Protein AF-A0A932HFW5-F1 (afdb_monomer_lite)

Foldseek 3Di:
DVQDDDPDQQQEAEEAAPCVPPDPVVLVVVLVVVVVCVVRHNYYYYHHPDPVSVLSDQKDWDWDADPVVRDIDIDIDGPDNPDDDPPDDDD

Sequence (91 aa):
MIAERAGQALNLLVFDEIFGSLDEARRENVVRLLQRLQARFEQVILITHIESIREGLDQVIRVRFDEGSGTSSVTEERPERPAEEFEPAVV

Secondary structure (DSSP, 8-state):
-----TT----EEEEESTTTT--HHHHHHHHHHHHHHHTT-SEEEEE-S-SGGGGG-S-EEEEEEETTTTEEEEEEE-----S--------

Radius of gyration: 16.06 Å; chains: 1; bounding box: 34×34×46 Å

pLDDT: mean 78.68, std 16.59, range [39.38, 97.62]

Structure (mmCIF, N/CA/C/O backbone):
data_AF-A0A932HFW5-F1
#
_entry.id   AF-A0A932HFW5-F1
#
loop_
_atom_site.group_PDB
_atom_site.id
_atom_site.type_symbol
_atom_site.label_atom_id
_atom_site.label_alt_id
_atom_site.label_comp_id
_atom_site.label_asym_id
_atom_site.label_entity_id
_atom_site.label_seq_id
_atom_site.pdbx_PDB_ins_code
_atom_site.Cartn_x
_atom_site.Cartn_y
_atom_site.Cartn_z
_atom_site.occupancy
_atom_site.B_iso_or_equiv
_atom_site.auth_seq_id
_atom_site.auth_comp_id
_atom_site.auth_asym_id
_atom_site.auth_atom_id
_atom_site.pdbx_PDB_model_num
ATOM 1 N N . MET A 1 1 ? 4.658 8.258 21.025 1.00 43.31 1 MET A N 1
ATOM 2 C CA . MET A 1 1 ? 3.916 7.806 19.829 1.00 43.31 1 MET A CA 1
ATOM 3 C C . MET A 1 1 ? 3.881 8.948 18.830 1.00 43.31 1 MET A C 1
ATOM 5 O O . MET A 1 1 ? 3.564 10.053 19.231 1.00 43.31 1 MET A O 1
ATOM 9 N N . ILE A 1 2 ? 4.224 8.701 17.564 1.00 51.25 2 ILE A N 1
ATOM 10 C CA . ILE A 1 2 ? 4.317 9.723 16.495 1.00 51.25 2 ILE A CA 1
ATOM 11 C C . ILE A 1 2 ? 2.937 10.293 16.079 1.00 51.25 2 ILE A C 1
ATOM 13 O O . ILE A 1 2 ? 2.855 11.220 15.285 1.00 51.25 2 ILE A O 1
ATOM 17 N N . ALA A 1 3 ? 1.844 9.800 16.664 1.00 50.06 3 ALA A N 1
ATOM 18 C CA . ALA A 1 3 ? 0.482 10.022 16.189 1.00 50.06 3 ALA A CA 1
ATOM 19 C C . ALA A 1 3 ? -0.400 10.882 17.115 1.00 50.06 3 ALA A C 1
ATOM 21 O O . ALA A 1 3 ? -1.586 10.604 17.246 1.00 50.06 3 ALA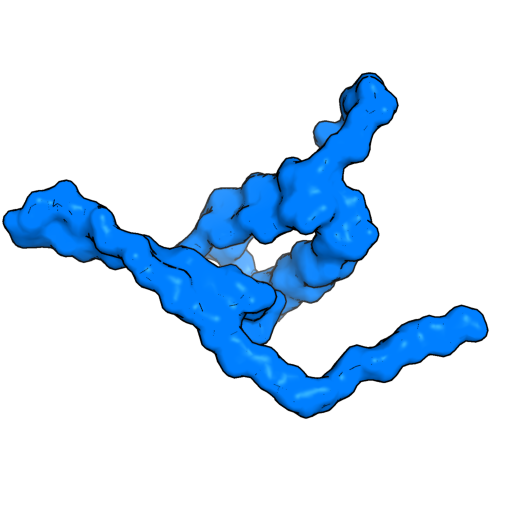 A O 1
ATOM 22 N N . GLU A 1 4 ? 0.143 11.919 17.754 1.00 51.12 4 GLU A N 1
ATOM 23 C CA . GLU A 1 4 ? -0.693 12.955 18.378 1.00 51.12 4 GLU A CA 1
ATOM 24 C C . GLU A 1 4 ? -0.124 14.347 18.102 1.00 51.12 4 GLU A C 1
ATOM 26 O O . GLU A 1 4 ? 0.873 14.772 18.687 1.00 51.12 4 GLU A O 1
ATOM 31 N N . ARG A 1 5 ? -0.789 15.086 17.209 1.00 53.69 5 ARG A N 1
ATOM 32 C CA . ARG A 1 5 ? -0.714 16.546 17.180 1.00 53.69 5 ARG A CA 1
ATOM 33 C C . ARG A 1 5 ? -2.118 17.140 17.067 1.00 53.69 5 ARG A C 1
ATOM 35 O O . ARG A 1 5 ? -2.854 16.849 16.136 1.00 53.69 5 ARG A O 1
ATOM 42 N N . ALA A 1 6 ? -2.423 18.023 18.017 1.00 53.47 6 ALA A N 1
ATOM 43 C CA . ALA A 1 6 ? -3.324 19.169 17.878 1.00 53.47 6 ALA A CA 1
ATOM 44 C C . ALA A 1 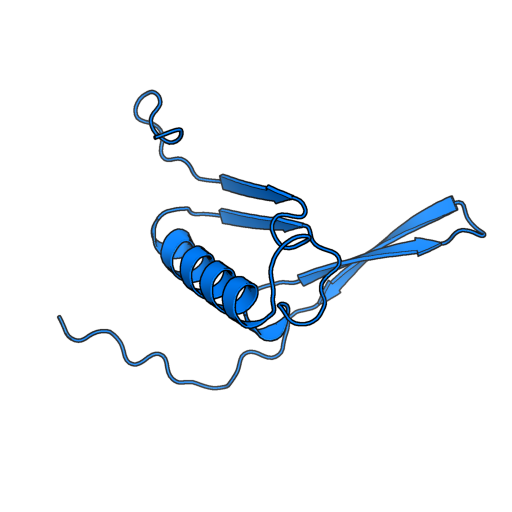6 ? -4.772 18.909 17.405 1.00 53.47 6 ALA A C 1
ATOM 46 O O . ALA A 1 6 ? -5.290 19.663 16.588 1.00 53.47 6 ALA A O 1
ATOM 47 N N . GLY A 1 7 ? -5.453 17.893 17.947 1.00 54.50 7 GLY A N 1
ATOM 48 C CA . GLY A 1 7 ? -6.921 17.798 17.861 1.00 54.50 7 GLY A CA 1
ATOM 49 C C . GLY A 1 7 ? -7.499 17.544 16.464 1.00 54.50 7 GLY A C 1
ATOM 50 O O . GLY A 1 7 ? -8.705 17.679 16.281 1.00 54.50 7 GLY A O 1
ATOM 51 N N . GLN A 1 8 ? -6.665 17.172 15.492 1.00 57.53 8 GLN A N 1
ATOM 52 C CA . GLN A 1 8 ? -7.101 16.712 14.177 1.00 57.53 8 GLN A CA 1
ATOM 53 C C . GLN A 1 8 ? -6.860 15.208 14.085 1.00 57.53 8 GLN A C 1
ATOM 55 O O . GLN A 1 8 ? -5.790 14.725 14.461 1.00 57.53 8 GLN A O 1
ATOM 60 N N . ALA A 1 9 ? -7.868 14.466 13.629 1.00 60.53 9 ALA A N 1
ATOM 61 C CA . ALA A 1 9 ? -7.713 13.044 13.374 1.00 60.53 9 ALA A CA 1
ATOM 62 C C . ALA A 1 9 ? -6.621 12.845 12.309 1.00 60.53 9 ALA A C 1
ATOM 64 O O . ALA A 1 9 ? -6.557 13.562 11.309 1.00 60.53 9 ALA A O 1
ATOM 65 N N . LEU A 1 10 ? -5.702 11.912 12.558 1.00 62.09 10 LEU A N 1
ATOM 66 C CA . LEU A 1 10 ? -4.781 11.458 11.525 1.00 62.09 10 LEU A CA 1
ATOM 67 C C . LEU A 1 10 ? -5.595 10.626 10.535 1.00 62.09 10 LEU A C 1
ATOM 69 O O . LEU A 1 10 ? -5.977 9.501 10.841 1.00 62.09 10 LEU A O 1
ATOM 73 N N . ASN A 1 11 ? -5.861 11.195 9.365 1.00 79.00 11 ASN A N 1
ATOM 74 C CA . ASN A 1 11 ? -6.727 10.569 8.365 1.00 79.00 11 ASN A CA 1
ATOM 75 C C . ASN A 1 11 ? -5.947 9.725 7.349 1.00 79.00 11 ASN A C 1
ATOM 77 O O . ASN A 1 11 ? -6.545 8.931 6.637 1.00 79.00 11 ASN A O 1
ATOM 81 N N . LEU A 1 12 ? -4.618 9.869 7.287 1.00 84.75 12 LEU A N 1
ATOM 82 C CA . LEU A 1 12 ? -3.768 9.191 6.310 1.00 84.75 12 LEU A CA 1
ATOM 83 C C . LEU A 1 12 ? -2.490 8.651 6.954 1.00 84.75 12 LEU A C 1
ATOM 85 O O . LEU A 1 12 ? -1.782 9.371 7.662 1.00 84.75 12 LEU A O 1
ATOM 89 N N . LEU A 1 13 ? -2.167 7.402 6.637 1.00 87.25 13 LEU A N 1
ATOM 90 C CA . LEU A 1 13 ? -0.921 6.739 6.996 1.00 87.25 13 LEU A CA 1
ATOM 91 C C . LEU A 1 13 ? -0.279 6.136 5.743 1.00 87.25 13 LEU A C 1
ATOM 93 O O . LEU A 1 13 ? -0.952 5.449 4.982 1.00 87.25 13 LEU A O 1
ATOM 97 N N . VAL A 1 14 ? 1.012 6.390 5.525 1.00 89.12 14 VAL A N 1
ATOM 98 C CA . VAL A 1 14 ? 1.754 5.900 4.352 1.00 89.12 14 VAL A CA 1
ATOM 99 C C . VAL A 1 14 ? 2.960 5.092 4.816 1.00 89.12 14 VAL A C 1
ATOM 101 O O . VAL A 1 14 ? 3.733 5.560 5.652 1.00 89.12 14 VAL A O 1
ATOM 104 N N . PHE A 1 15 ? 3.122 3.894 4.261 1.00 90.88 15 PHE A N 1
ATOM 105 C CA . PHE A 1 15 ? 4.247 3.002 4.517 1.00 90.88 15 PHE A CA 1
ATOM 106 C C . PHE A 1 15 ? 4.972 2.682 3.216 1.00 90.88 15 PHE A C 1
ATOM 108 O O . PHE A 1 15 ? 4.338 2.243 2.260 1.00 90.88 15 PHE A O 1
ATOM 115 N N . ASP A 1 16 ? 6.291 2.863 3.205 1.00 91.56 16 ASP A N 1
ATOM 116 C CA . ASP A 1 16 ? 7.133 2.615 2.036 1.00 91.56 16 ASP A CA 1
ATOM 117 C C . ASP A 1 16 ? 8.150 1.506 2.326 1.00 91.56 16 ASP A C 1
ATOM 119 O O . ASP A 1 16 ? 8.914 1.596 3.288 1.00 91.56 16 ASP A O 1
ATOM 123 N N . GLU A 1 17 ? 8.084 0.427 1.546 1.00 91.44 17 GLU A N 1
ATOM 124 C CA . GLU A 1 17 ? 8.985 -0.735 1.559 1.00 91.44 17 GLU A CA 1
ATOM 125 C C . GLU A 1 17 ? 9.281 -1.337 2.947 1.00 91.44 17 GLU A C 1
ATOM 127 O O . GLU A 1 17 ? 10.349 -1.892 3.220 1.00 91.44 17 GLU A O 1
ATOM 132 N N . ILE A 1 18 ? 8.291 -1.300 3.842 1.00 89.88 18 ILE A N 1
ATOM 133 C CA . ILE A 1 18 ? 8.440 -1.726 5.244 1.00 89.88 18 ILE A CA 1
ATOM 134 C C . ILE A 1 18 ? 8.641 -3.238 5.433 1.00 89.88 18 ILE A C 1
ATOM 136 O O . ILE A 1 18 ? 8.961 -3.687 6.533 1.00 89.88 18 ILE A O 1
ATOM 140 N N . PHE A 1 19 ? 8.450 -4.034 4.379 1.00 89.38 19 PHE A N 1
ATOM 141 C CA . PHE A 1 19 ? 8.537 -5.495 4.430 1.00 89.38 19 PHE A CA 1
ATOM 142 C C . PHE A 1 19 ? 9.878 -6.062 3.962 1.00 89.38 19 PHE A C 1
ATOM 144 O O . PHE A 1 19 ? 10.093 -7.268 4.098 1.00 89.38 19 PHE A O 1
ATOM 151 N N . GLY A 1 20 ? 10.777 -5.237 3.410 1.00 84.75 20 GLY A N 1
ATOM 152 C CA . GLY A 1 20 ? 11.988 -5.715 2.728 1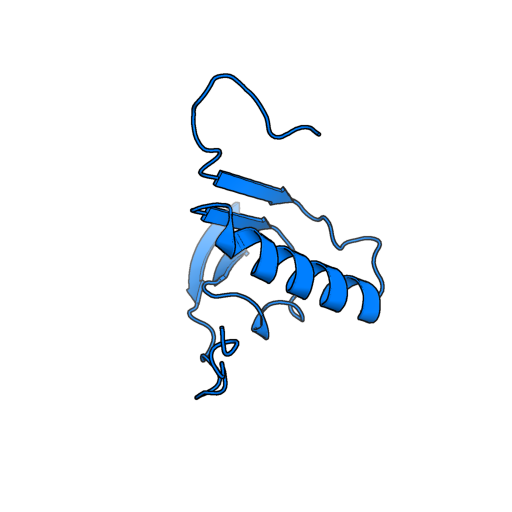.00 84.75 20 GLY A CA 1
ATOM 153 C C . GLY A 1 20 ? 12.914 -6.586 3.591 1.00 84.75 20 GLY A C 1
ATOM 154 O O . GLY A 1 20 ? 13.635 -7.428 3.064 1.00 84.75 20 GLY A O 1
ATOM 155 N N . SER A 1 21 ? 12.867 -6.436 4.918 1.00 88.12 21 SER A N 1
ATOM 156 C CA . SER A 1 21 ? 13.677 -7.197 5.884 1.00 88.12 21 SER A CA 1
ATOM 157 C C . SER A 1 21 ? 12.913 -8.303 6.627 1.00 88.12 21 SER A C 1
ATOM 159 O O . SER A 1 21 ? 13.468 -8.938 7.528 1.00 88.12 21 SER A O 1
ATOM 161 N N . LEU A 1 22 ? 11.640 -8.526 6.291 1.00 89.62 22 LEU A N 1
ATOM 162 C CA . LEU A 1 22 ? 10.765 -9.460 6.995 1.00 89.62 22 LEU A CA 1
ATOM 163 C C . LEU A 1 22 ? 10.674 -10.802 6.266 1.00 89.62 22 LEU A C 1
ATOM 165 O O . LEU A 1 22 ? 10.584 -10.850 5.037 1.00 89.62 22 LEU A O 1
ATOM 169 N N . ASP A 1 23 ? 10.656 -11.881 7.049 1.00 90.19 23 ASP A N 1
ATOM 170 C CA . ASP A 1 23 ? 10.236 -13.206 6.590 1.00 90.19 23 ASP A CA 1
ATOM 171 C C . ASP A 1 23 ? 8.713 -13.262 6.366 1.00 90.19 23 ASP A C 1
ATOM 173 O O . ASP A 1 23 ? 7.982 -12.350 6.756 1.00 90.19 23 ASP A O 1
ATOM 177 N N . GLU A 1 24 ? 8.231 -14.332 5.732 1.00 87.62 24 GLU A N 1
ATOM 178 C CA . GLU A 1 24 ? 6.822 -14.450 5.338 1.00 87.62 24 GLU A CA 1
ATOM 179 C C . GLU A 1 24 ? 5.859 -14.364 6.531 1.00 87.62 24 GLU A C 1
ATOM 181 O O . GLU A 1 24 ? 4.917 -13.574 6.514 1.00 87.62 24 GLU A O 1
ATOM 186 N N . ALA A 1 25 ? 6.156 -15.069 7.626 1.00 90.00 25 ALA A N 1
ATOM 187 C CA . ALA A 1 25 ? 5.327 -15.038 8.830 1.00 90.00 25 ALA A CA 1
ATOM 188 C C . ALA A 1 25 ? 5.252 -13.625 9.435 1.00 90.00 25 ALA A C 1
ATOM 190 O O . ALA A 1 25 ? 4.209 -13.183 9.923 1.00 90.00 25 ALA A O 1
ATOM 191 N N . ARG A 1 26 ? 6.356 -12.873 9.411 1.00 89.88 26 ARG A N 1
ATOM 192 C CA . ARG A 1 26 ? 6.378 -11.477 9.861 1.00 89.88 26 ARG A CA 1
ATOM 193 C C . ARG A 1 26 ? 5.613 -10.554 8.918 1.00 89.88 26 ARG A C 1
ATOM 195 O O . ARG A 1 26 ? 4.954 -9.642 9.416 1.00 89.88 26 ARG A O 1
ATOM 202 N N . ARG A 1 27 ? 5.652 -10.780 7.602 1.00 89.31 27 ARG A N 1
ATOM 203 C CA . ARG A 1 27 ? 4.856 -10.011 6.627 1.00 89.31 27 ARG A CA 1
ATOM 204 C C . ARG A 1 27 ? 3.366 -10.181 6.882 1.00 89.31 27 ARG A C 1
ATOM 206 O O . ARG A 1 27 ? 2.672 -9.179 7.028 1.00 89.31 27 ARG A O 1
ATOM 213 N N . GLU A 1 28 ? 2.900 -11.418 7.048 1.00 86.25 28 GLU A N 1
ATOM 214 C CA . GLU A 1 28 ? 1.503 -11.714 7.390 1.00 86.25 28 GLU A CA 1
ATOM 215 C C . GLU A 1 28 ? 1.068 -11.011 8.684 1.00 86.25 28 GLU A C 1
ATOM 217 O O . GLU A 1 28 ? -0.001 -10.399 8.747 1.00 86.25 28 GLU A O 1
ATOM 222 N N . ASN A 1 29 ? 1.918 -11.036 9.716 1.00 88.56 29 ASN A N 1
ATOM 223 C CA . ASN A 1 29 ? 1.645 -10.349 10.979 1.00 88.56 29 ASN A CA 1
ATOM 224 C C . ASN A 1 29 ? 1.516 -8.828 10.805 1.00 88.56 29 ASN A C 1
ATOM 226 O O . ASN A 1 29 ? 0.638 -8.213 11.413 1.00 88.56 29 ASN A O 1
ATOM 230 N N . VAL A 1 30 ? 2.365 -8.218 9.973 1.00 87.81 30 VAL A N 1
ATOM 231 C CA . VAL A 1 30 ? 2.281 -6.785 9.664 1.00 87.81 30 VAL A CA 1
ATOM 232 C C . VAL A 1 30 ? 1.017 -6.475 8.866 1.00 87.81 30 VAL A C 1
ATOM 234 O O . VAL A 1 30 ? 0.322 -5.530 9.221 1.00 87.81 30 VAL A O 1
ATOM 237 N N . VAL A 1 31 ? 0.651 -7.281 7.866 1.00 85.56 31 VAL A N 1
ATOM 238 C CA . VAL A 1 31 ? -0.607 -7.103 7.115 1.00 85.56 31 VAL A CA 1
ATOM 239 C C . VAL A 1 31 ? -1.814 -7.145 8.058 1.00 85.56 31 VAL A C 1
ATOM 241 O O . VAL A 1 31 ? -2.631 -6.225 8.049 1.00 85.56 31 VAL A O 1
ATOM 244 N N . ARG A 1 32 ? -1.881 -8.131 8.963 1.00 85.81 32 ARG A N 1
ATOM 245 C CA . ARG A 1 32 ? -2.946 -8.215 9.982 1.00 85.81 32 ARG A CA 1
ATOM 246 C C . ARG A 1 32 ? -2.965 -7.008 10.921 1.00 85.81 32 ARG A C 1
ATOM 248 O O . ARG A 1 32 ? -4.034 -6.562 11.337 1.00 85.81 32 ARG A O 1
ATOM 255 N N . LEU A 1 33 ? -1.798 -6.473 11.285 1.00 85.38 33 LEU A N 1
ATOM 256 C CA . LEU A 1 33 ? -1.704 -5.252 12.086 1.00 85.38 33 LEU A CA 1
ATOM 257 C C . LEU A 1 33 ? -2.232 -4.038 11.311 1.00 85.38 33 LEU A C 1
ATOM 259 O O . LEU A 1 33 ? -3.002 -3.263 11.871 1.00 85.38 33 LEU A O 1
ATOM 263 N N . LEU A 1 34 ? -1.858 -3.887 10.038 1.00 83.50 34 LEU A N 1
ATOM 264 C CA . LEU A 1 34 ? -2.312 -2.793 9.176 1.00 83.50 34 LEU A CA 1
ATOM 265 C C . LEU A 1 34 ? -3.833 -2.819 8.982 1.00 83.50 34 LEU A C 1
ATOM 267 O O . LEU A 1 34 ? -4.469 -1.781 9.139 1.00 83.50 34 LEU A O 1
ATOM 271 N N . GLN A 1 35 ? -4.423 -3.996 8.764 1.00 81.56 35 GLN A N 1
ATOM 272 C CA . GLN A 1 35 ? -5.880 -4.179 8.695 1.00 81.56 35 GLN A CA 1
ATOM 273 C C . GLN A 1 35 ? -6.583 -3.730 9.987 1.00 81.56 35 GLN A C 1
ATOM 275 O O . GLN A 1 35 ? -7.618 -3.073 9.951 1.00 81.56 35 GLN A O 1
ATOM 280 N N . ARG A 1 36 ? -5.998 -4.000 11.162 1.00 81.94 36 ARG A N 1
ATOM 281 C CA . ARG A 1 36 ? -6.533 -3.492 12.441 1.00 81.94 36 ARG A CA 1
ATOM 282 C C . ARG A 1 36 ? -6.372 -1.979 12.588 1.00 81.94 36 ARG A C 1
ATOM 284 O O . ARG A 1 36 ? -7.208 -1.340 13.222 1.00 81.94 36 ARG A O 1
ATOM 291 N N . LEU A 1 37 ? -5.307 -1.401 12.030 1.00 78.31 37 LEU A N 1
ATOM 292 C CA . LEU A 1 37 ? -5.087 0.046 12.040 1.00 78.31 37 LEU A CA 1
ATOM 293 C C . LEU A 1 37 ? -6.053 0.788 11.109 1.00 78.31 37 LEU A C 1
ATOM 295 O O . LEU A 1 37 ? -6.418 1.911 11.440 1.00 78.31 37 LEU A O 1
ATOM 299 N N . GLN A 1 38 ? -6.531 0.175 10.021 1.00 73.50 38 GLN A N 1
ATOM 300 C CA . GLN A 1 38 ? -7.572 0.766 9.163 1.00 73.50 38 GLN A CA 1
ATOM 301 C C . GLN A 1 38 ? -8.851 1.125 9.943 1.00 73.50 38 GLN A C 1
ATOM 303 O O . GLN A 1 38 ? -9.525 2.086 9.600 1.00 73.50 38 GLN A O 1
ATOM 308 N N . ALA A 1 39 ? -9.163 0.441 11.051 1.00 71.75 39 ALA A N 1
ATOM 309 C CA . ALA A 1 39 ? -10.289 0.827 11.912 1.00 71.75 39 ALA A CA 1
ATOM 310 C C . ALA A 1 39 ? -10.080 2.173 12.643 1.00 71.75 39 ALA A C 1
ATOM 312 O O . ALA A 1 39 ? -11.028 2.739 13.185 1.00 71.75 39 ALA A O 1
ATOM 313 N N . ARG A 1 40 ? -8.839 2.675 12.703 1.00 72.50 40 ARG A N 1
ATOM 314 C CA . ARG A 1 40 ? -8.446 3.903 13.414 1.00 72.50 40 ARG A CA 1
ATOM 315 C C . ARG A 1 40 ? -8.015 5.042 12.483 1.00 72.50 40 ARG A C 1
ATOM 317 O O . ARG A 1 40 ? -8.023 6.188 12.924 1.00 72.50 40 ARG A O 1
ATOM 324 N N . PHE A 1 41 ? -7.633 4.742 11.243 1.00 75.19 41 PHE A N 1
ATOM 325 C CA . PHE A 1 41 ? -7.215 5.720 10.234 1.00 75.19 41 PHE A CA 1
ATOM 326 C C . PHE A 1 41 ? -8.134 5.617 9.015 1.00 75.19 41 PHE A C 1
ATOM 328 O O . PHE A 1 41 ? -8.339 4.521 8.508 1.00 75.19 41 PHE A O 1
ATOM 335 N N . GLU A 1 42 ? -8.639 6.746 8.512 1.00 81.69 42 GLU A N 1
ATOM 336 C CA . GLU A 1 42 ? -9.530 6.769 7.338 1.00 81.69 42 GLU A CA 1
ATOM 337 C C . GLU A 1 42 ? -8.857 6.214 6.070 1.00 81.69 42 GLU A C 1
ATOM 339 O O . GLU A 1 42 ? -9.529 5.660 5.200 1.00 81.69 42 GLU A O 1
ATOM 344 N N . GLN A 1 43 ? -7.530 6.338 5.964 1.00 84.62 43 GLN A N 1
ATOM 345 C CA . GLN A 1 43 ? -6.765 5.885 4.810 1.00 84.62 43 GLN A CA 1
ATOM 346 C C . GLN A 1 43 ? -5.383 5.342 5.203 1.00 84.62 43 GLN A C 1
ATOM 348 O O . GLN A 1 43 ? -4.608 5.989 5.910 1.00 84.62 43 GLN A O 1
ATOM 353 N N . VAL A 1 44 ? -5.042 4.162 4.680 1.00 87.25 44 VAL A N 1
ATOM 354 C CA . VAL A 1 44 ? -3.710 3.551 4.796 1.00 87.25 44 VAL A CA 1
ATOM 355 C C . VAL A 1 44 ? -3.200 3.224 3.392 1.00 87.25 44 VAL A C 1
ATOM 357 O O . VAL A 1 44 ? -3.875 2.526 2.641 1.00 87.25 44 VAL A O 1
ATOM 360 N N . ILE A 1 45 ? -2.020 3.732 3.034 1.00 89.69 45 ILE A N 1
ATOM 361 C CA . ILE A 1 45 ? -1.343 3.487 1.755 1.00 89.69 45 ILE A CA 1
ATOM 362 C C . ILE A 1 45 ? -0.072 2.685 2.014 1.00 89.69 45 ILE A C 1
ATOM 364 O O . ILE A 1 45 ? 0.717 3.011 2.903 1.00 89.69 45 ILE A O 1
ATOM 368 N N . LEU A 1 46 ? 0.132 1.652 1.205 1.00 90.56 46 LEU A N 1
ATOM 369 C CA . LEU A 1 46 ? 1.265 0.745 1.289 1.00 90.56 46 LEU A CA 1
ATOM 370 C C . LEU A 1 46 ? 1.986 0.706 -0.056 1.00 90.56 46 LEU A C 1
ATOM 372 O O . LEU A 1 46 ? 1.362 0.426 -1.077 1.00 90.56 46 LEU A O 1
ATOM 376 N N . ILE A 1 47 ? 3.285 0.983 -0.049 1.00 92.94 47 ILE A N 1
ATOM 377 C CA . ILE A 1 47 ? 4.156 0.908 -1.222 1.00 92.94 47 ILE A CA 1
ATOM 378 C C . ILE A 1 47 ? 5.094 -0.273 -1.016 1.00 92.94 47 ILE A C 1
ATOM 380 O O . ILE A 1 47 ? 5.773 -0.378 0.007 1.00 92.94 47 ILE A O 1
ATOM 384 N N . THR A 1 48 ? 5.075 -1.204 -1.963 1.00 90.75 48 THR A N 1
ATOM 385 C CA . THR A 1 48 ? 5.890 -2.413 -1.904 1.00 90.75 48 THR A CA 1
ATOM 386 C C . THR A 1 48 ? 6.011 -3.072 -3.273 1.00 90.75 48 THR A C 1
ATOM 388 O O . THR A 1 48 ? 5.103 -2.986 -4.100 1.00 90.75 48 THR A O 1
ATOM 391 N N . HIS A 1 49 ? 7.111 -3.787 -3.482 1.00 91.25 49 HIS A N 1
ATOM 392 C CA . HIS A 1 49 ? 7.302 -4.702 -4.607 1.00 91.25 49 HIS A CA 1
ATOM 393 C C . HIS A 1 49 ? 6.973 -6.172 -4.269 1.00 91.25 49 HIS A C 1
ATOM 395 O O . HIS A 1 49 ? 7.237 -7.064 -5.076 1.00 91.25 49 HIS A O 1
ATOM 401 N N . ILE A 1 50 ? 6.434 -6.460 -3.078 1.00 87.75 50 ILE A N 1
ATOM 402 C CA . ILE A 1 50 ? 6.094 -7.825 -2.655 1.00 87.75 50 ILE A CA 1
ATOM 403 C C . ILE A 1 50 ? 4.690 -8.188 -3.148 1.00 87.75 50 ILE A C 1
ATOM 405 O O . ILE A 1 50 ? 3.704 -7.599 -2.721 1.00 87.75 50 ILE A O 1
ATOM 409 N N . GLU A 1 51 ? 4.577 -9.202 -4.007 1.00 83.56 51 GLU A N 1
ATOM 410 C CA . GLU A 1 51 ? 3.275 -9.624 -4.553 1.00 83.56 51 GLU A CA 1
ATOM 411 C C . GLU A 1 51 ? 2.428 -10.438 -3.558 1.00 83.56 51 GLU A C 1
ATOM 413 O O . GLU A 1 51 ? 1.202 -10.382 -3.626 1.00 83.56 51 GLU A O 1
ATOM 418 N N . SER A 1 52 ? 3.040 -11.172 -2.615 1.00 81.19 52 SER A N 1
ATOM 419 C CA . SER A 1 52 ? 2.304 -12.078 -1.708 1.00 81.19 52 SER A CA 1
ATOM 420 C C . SER A 1 52 ? 1.328 -11.361 -0.774 1.00 81.19 52 SER A C 1
ATOM 422 O O . SER A 1 52 ? 0.350 -11.952 -0.329 1.00 81.19 52 SER A O 1
ATOM 424 N N . ILE A 1 53 ? 1.529 -10.068 -0.516 1.00 80.06 53 ILE A N 1
ATOM 425 C CA . ILE A 1 53 ? 0.655 -9.300 0.377 1.00 80.06 53 ILE A CA 1
ATOM 426 C C . ILE A 1 53 ? -0.631 -8.803 -0.298 1.00 80.06 53 ILE A C 1
ATOM 428 O O . ILE A 1 53 ? -1.504 -8.259 0.376 1.00 80.06 53 ILE A O 1
ATOM 432 N N . ARG A 1 54 ? -0.765 -8.985 -1.617 1.00 80.62 54 ARG A N 1
ATOM 433 C CA . ARG A 1 54 ? -1.879 -8.476 -2.428 1.00 80.62 54 ARG A CA 1
ATOM 434 C C . ARG A 1 54 ? -3.248 -8.964 -1.955 1.00 80.62 54 ARG A C 1
ATOM 436 O O . ARG A 1 54 ? -4.206 -8.198 -1.984 1.00 80.62 54 ARG A O 1
ATOM 443 N N . GLU A 1 55 ? -3.338 -10.224 -1.538 1.00 76.25 55 GLU A N 1
ATOM 444 C CA . GLU A 1 55 ? -4.598 -10.864 -1.130 1.00 76.25 55 GLU A CA 1
ATOM 445 C C . GLU A 1 55 ? -5.214 -10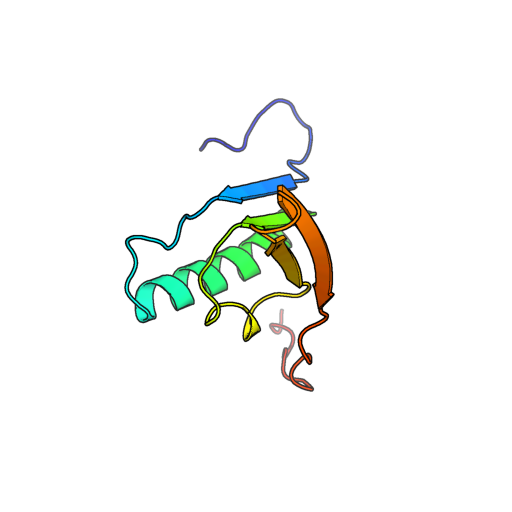.217 0.120 1.00 76.25 55 GLU A C 1
ATOM 447 O O . GLU A 1 55 ? -6.420 -10.301 0.333 1.00 76.25 55 GLU A O 1
ATOM 452 N N . GLY A 1 56 ? -4.402 -9.536 0.935 1.00 75.00 56 GLY A N 1
ATOM 453 C CA . GLY A 1 56 ? -4.844 -8.876 2.162 1.00 75.00 56 GLY A CA 1
ATOM 454 C C . GLY A 1 56 ? -5.234 -7.404 2.010 1.00 75.00 56 GLY A C 1
ATOM 455 O O . GLY A 1 56 ? -5.511 -6.769 3.029 1.00 75.00 56 GLY A O 1
ATOM 456 N N . LEU A 1 57 ? -5.209 -6.845 0.794 1.00 81.25 57 LEU A N 1
ATOM 457 C CA . LEU A 1 57 ? -5.424 -5.417 0.533 1.00 81.25 57 LEU A CA 1
ATOM 458 C C . LEU A 1 57 ? -6.763 -5.155 -0.165 1.00 81.25 57 LEU A C 1
ATOM 460 O O . LEU A 1 57 ? -7.200 -5.932 -1.007 1.00 81.25 57 LEU A O 1
ATOM 464 N N . ASP A 1 58 ? -7.382 -4.011 0.132 1.00 83.88 58 ASP A N 1
ATOM 465 C CA . ASP A 1 58 ? -8.687 -3.638 -0.434 1.00 83.88 58 ASP A CA 1
ATOM 466 C C . ASP A 1 58 ? -8.606 -3.211 -1.906 1.00 83.88 58 ASP A C 1
ATOM 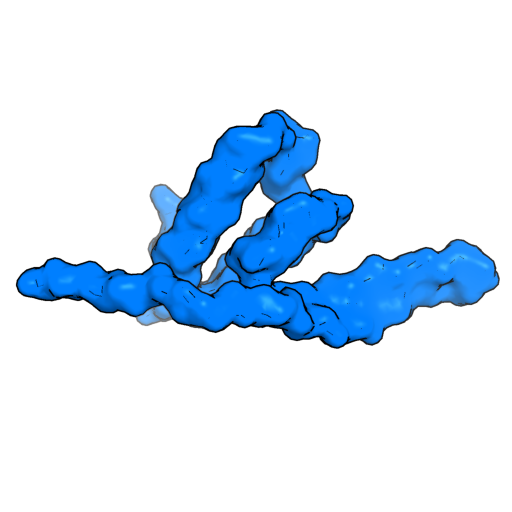468 O O . ASP A 1 58 ? -9.502 -3.486 -2.708 1.00 83.88 58 ASP A O 1
ATOM 472 N N . GLN A 1 59 ? -7.537 -2.493 -2.256 1.00 87.81 59 GLN A N 1
ATOM 473 C CA . GLN A 1 59 ? -7.277 -1.964 -3.591 1.00 87.81 59 GLN A CA 1
ATOM 474 C C . GLN A 1 59 ? -5.784 -2.007 -3.892 1.00 87.81 59 GLN A C 1
ATOM 476 O O . GLN A 1 59 ? -4.955 -1.793 -3.008 1.00 87.81 59 GLN A O 1
ATOM 481 N N . VAL A 1 60 ? -5.448 -2.258 -5.156 1.00 91.00 60 VAL A N 1
ATOM 482 C CA . VAL A 1 60 ? -4.066 -2.375 -5.616 1.00 91.00 60 VAL A CA 1
ATOM 483 C C . VAL A 1 60 ? -3.863 -1.424 -6.783 1.00 91.00 60 VAL A C 1
ATOM 485 O O . VAL A 1 60 ? -4.516 -1.532 -7.818 1.00 91.00 60 VAL A O 1
ATOM 488 N N . ILE A 1 61 ? -2.931 -0.490 -6.626 1.00 93.69 61 ILE A N 1
ATOM 489 C CA . ILE A 1 61 ? -2.461 0.356 -7.721 1.00 93.69 61 ILE A CA 1
ATOM 490 C C . ILE A 1 61 ? -1.159 -0.254 -8.214 1.00 93.69 61 ILE A C 1
ATOM 492 O O . ILE A 1 61 ? -0.146 -0.223 -7.517 1.00 93.69 61 ILE A O 1
ATOM 496 N N . ARG A 1 62 ? -1.178 -0.823 -9.416 1.00 93.69 62 ARG A N 1
ATOM 497 C CA . ARG A 1 62 ? 0.016 -1.398 -10.022 1.00 93.69 62 ARG A CA 1
ATOM 498 C C . ARG A 1 62 ? 0.732 -0.352 -10.854 1.00 93.69 62 ARG A C 1
ATOM 500 O O . ARG A 1 62 ? 0.156 0.219 -11.777 1.00 93.69 62 ARG A O 1
ATOM 507 N N . VAL A 1 63 ? 2.009 -0.162 -10.556 1.00 95.19 63 VAL A N 1
ATOM 508 C CA . VAL A 1 63 ? 2.909 0.702 -11.317 1.00 95.19 63 VAL A CA 1
ATOM 509 C C . VAL A 1 63 ? 3.867 -0.183 -12.110 1.00 95.19 63 VAL A C 1
ATOM 511 O O . VAL A 1 63 ? 4.489 -1.081 -11.547 1.00 95.19 63 VAL A O 1
ATOM 514 N N . ARG A 1 64 ? 3.973 0.041 -13.423 1.00 95.56 64 ARG A N 1
ATOM 515 C CA . ARG A 1 64 ? 4.942 -0.637 -14.300 1.00 95.56 64 ARG A CA 1
ATOM 516 C C . ARG A 1 64 ? 5.826 0.397 -14.979 1.00 95.56 64 ARG A C 1
ATOM 518 O O . ARG A 1 64 ? 5.301 1.336 -15.572 1.00 95.56 64 ARG A O 1
ATOM 525 N N . PHE A 1 65 ? 7.137 0.202 -14.921 1.00 96.44 65 PHE A N 1
ATOM 526 C CA . PHE A 1 65 ? 8.105 1.023 -15.642 1.00 96.44 65 PHE A CA 1
ATOM 527 C C . PHE A 1 65 ? 8.465 0.366 -16.978 1.00 96.44 65 PHE A C 1
ATOM 529 O O . PHE A 1 65 ? 8.776 -0.823 -17.016 1.00 96.44 65 PHE A O 1
ATOM 536 N N . ASP A 1 66 ? 8.400 1.135 -18.059 1.00 96.94 66 ASP A N 1
ATOM 537 C CA . ASP A 1 66 ? 8.869 0.747 -19.387 1.00 96.94 66 ASP A CA 1
ATOM 538 C C . ASP A 1 66 ? 10.217 1.428 -19.658 1.00 96.94 66 ASP A C 1
ATOM 540 O O . ASP A 1 66 ? 10.289 2.643 -19.847 1.00 96.94 66 ASP A O 1
ATOM 544 N N . GLU A 1 67 ? 11.291 0.636 -19.681 1.00 95.88 67 GLU A N 1
ATOM 545 C CA . GLU A 1 67 ? 12.653 1.122 -19.926 1.00 95.88 67 GLU A CA 1
ATOM 546 C C . GLU A 1 67 ? 12.851 1.663 -21.349 1.00 95.88 67 GLU A C 1
ATOM 548 O O . GLU A 1 67 ? 13.670 2.557 -21.557 1.00 95.88 67 GLU A O 1
ATOM 553 N N . GLY A 1 68 ? 12.105 1.148 -22.333 1.00 96.56 68 GLY A N 1
ATOM 554 C CA . GLY A 1 68 ? 12.233 1.551 -23.733 1.00 96.56 68 GLY A CA 1
ATOM 555 C C . GLY A 1 68 ? 11.656 2.938 -23.995 1.00 96.56 68 GLY A C 1
ATOM 556 O O . GLY A 1 68 ? 12.220 3.708 -24.773 1.00 96.56 68 GLY A O 1
ATOM 557 N N . SER A 1 69 ? 10.551 3.272 -23.326 1.00 96.06 69 SER A N 1
ATOM 558 C CA . SER A 1 69 ? 9.925 4.598 -23.401 1.00 96.06 69 SER A CA 1
ATOM 559 C C . SER A 1 69 ? 10.297 5.528 -22.238 1.00 96.06 69 SER A C 1
ATOM 561 O O . SER A 1 69 ? 9.938 6.706 -22.264 1.00 96.06 69 SER A O 1
ATOM 563 N N . GLY A 1 70 ? 10.997 5.030 -21.212 1.00 96.62 70 GLY A N 1
ATOM 564 C CA . GLY A 1 70 ? 11.342 5.780 -19.999 1.00 96.62 70 GLY A CA 1
ATOM 565 C C . GLY A 1 70 ? 10.123 6.227 -19.187 1.00 96.62 70 GLY A C 1
ATOM 566 O O . GLY A 1 70 ? 10.195 7.220 -18.464 1.00 96.62 70 GLY A O 1
ATOM 567 N N . THR A 1 71 ? 8.988 5.542 -19.342 1.00 97.62 71 THR A N 1
ATOM 568 C CA . THR A 1 71 ? 7.685 5.978 -18.825 1.00 97.62 71 THR A CA 1
ATOM 569 C C . THR A 1 71 ? 7.118 4.969 -17.831 1.00 97.62 71 THR A C 1
ATOM 571 O O . THR A 1 71 ? 7.212 3.759 -18.025 1.00 97.62 71 THR A O 1
ATOM 574 N N . SER A 1 72 ? 6.476 5.466 -16.771 1.00 97.56 72 SER A N 1
ATOM 575 C CA . SER A 1 72 ? 5.688 4.641 -15.851 1.00 97.56 72 SER A CA 1
ATOM 576 C C . SER A 1 72 ? 4.213 4.644 -16.244 1.00 97.56 72 SER A C 1
ATOM 578 O O . SER A 1 72 ? 3.631 5.698 -16.498 1.00 97.56 72 SER A O 1
ATOM 580 N N . SER A 1 73 ? 3.593 3.469 -16.243 1.00 97.25 73 SER A N 1
ATOM 581 C CA . SER A 1 73 ? 2.152 3.283 -16.423 1.00 97.25 73 SER A CA 1
ATOM 582 C C . SER A 1 73 ? 1.510 2.797 -15.126 1.00 97.25 73 SER A C 1
ATOM 584 O O . SER A 1 73 ? 2.134 2.077 -14.343 1.00 97.25 73 SER A O 1
ATOM 586 N N . VAL A 1 74 ? 0.264 3.212 -14.894 1.00 96.44 74 VAL A N 1
ATOM 587 C CA . VAL A 1 74 ? -0.491 2.902 -13.678 1.00 96.44 74 VAL A CA 1
ATOM 588 C C . VAL A 1 74 ? -1.782 2.191 -14.059 1.00 96.44 74 VAL A C 1
ATOM 590 O O . VAL A 1 74 ? -2.510 2.657 -14.934 1.00 96.44 74 VAL A O 1
ATOM 593 N N . THR A 1 75 ? -2.067 1.069 -13.405 1.00 94.94 75 THR A N 1
ATOM 594 C CA . THR A 1 75 ? -3.318 0.321 -13.569 1.00 94.94 75 THR A CA 1
ATOM 595 C C . THR A 1 75 ? -3.928 0.006 -12.212 1.00 94.94 75 THR A C 1
ATOM 597 O O . THR A 1 75 ? -3.230 -0.468 -11.317 1.00 94.94 75 THR A O 1
ATOM 600 N N . GLU A 1 76 ? -5.230 0.233 -12.069 1.00 91.06 76 GLU A N 1
ATOM 601 C CA . GLU A 1 76 ? -5.981 -0.172 -10.882 1.00 91.06 76 GLU A CA 1
ATOM 602 C C . GLU A 1 76 ? -6.388 -1.641 -10.998 1.00 91.06 76 GLU A C 1
ATOM 604 O O . GLU A 1 76 ? -6.959 -2.077 -11.999 1.00 91.06 76 GLU A O 1
ATOM 609 N N . GLU A 1 7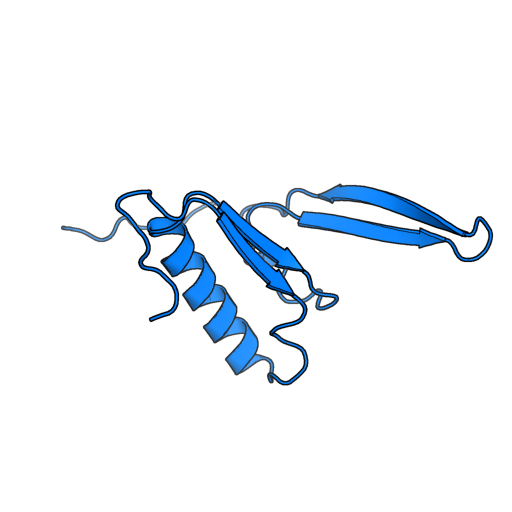7 ? -6.100 -2.409 -9.957 1.00 85.81 77 GLU A N 1
ATOM 610 C CA . GLU A 1 77 ? -6.502 -3.796 -9.814 1.00 85.81 77 GLU A CA 1
ATOM 611 C C . GLU A 1 77 ? -7.317 -3.915 -8.530 1.00 85.81 77 GLU A C 1
ATOM 613 O O . GLU A 1 77 ? -6.868 -3.558 -7.439 1.00 85.81 77 GLU A O 1
ATOM 618 N N . ARG A 1 78 ? -8.538 -4.434 -8.650 1.00 75.69 78 ARG A N 1
ATOM 619 C CA . ARG A 1 78 ? -9.347 -4.774 -7.486 1.00 75.69 78 ARG A CA 1
ATOM 620 C C . ARG A 1 78 ? -9.137 -6.267 -7.222 1.00 75.69 78 ARG A C 1
ATOM 622 O O . ARG A 1 78 ? -9.581 -7.060 -8.052 1.00 75.69 78 ARG A O 1
ATOM 629 N N . PRO A 1 79 ? -8.396 -6.666 -6.171 1.00 69.12 79 PRO A N 1
ATOM 630 C CA . PRO A 1 79 ? -8.262 -8.080 -5.846 1.00 69.12 79 PRO A CA 1
ATOM 631 C C . PRO A 1 79 ? -9.655 -8.679 -5.619 1.00 69.12 79 PRO A C 1
ATOM 633 O O . PRO A 1 79 ? -10.563 -8.000 -5.127 1.00 69.12 79 PRO A O 1
ATOM 636 N N . GLU A 1 80 ? -9.849 -9.927 -6.047 1.00 62.53 80 GLU A N 1
ATOM 637 C CA . GLU A 1 80 ? -11.093 -10.644 -5.781 1.00 62.53 80 GLU A CA 1
ATOM 638 C C . GLU A 1 80 ? -11.257 -10.729 -4.264 1.00 62.53 80 GLU A C 1
ATOM 640 O O . GLU A 1 80 ? -10.448 -11.353 -3.581 1.00 62.53 80 GLU A O 1
ATOM 645 N N . ARG A 1 81 ? -12.266 -10.041 -3.716 1.00 56.66 81 ARG A N 1
ATOM 646 C CA . ARG A 1 81 ? -12.598 -10.187 -2.299 1.00 56.66 81 ARG A CA 1
ATOM 647 C C . ARG A 1 81 ? -13.003 -11.644 -2.084 1.00 56.66 81 ARG A C 1
ATOM 649 O O . ARG A 1 81 ? -13.936 -12.079 -2.764 1.00 56.66 81 ARG A O 1
ATOM 656 N N . PRO A 1 82 ? -12.377 -12.377 -1.148 1.00 52.94 82 PRO A N 1
ATOM 657 C CA . PRO A 1 82 ? -12.933 -13.641 -0.699 1.00 52.94 82 PRO A CA 1
ATOM 658 C C . PRO A 1 82 ? -14.392 -13.406 -0.288 1.00 52.94 82 PRO A C 1
ATOM 660 O O . PRO A 1 82 ? -14.693 -12.451 0.435 1.00 52.94 82 PRO A O 1
ATOM 663 N N . ALA A 1 83 ? -15.307 -14.215 -0.817 1.00 47.69 83 ALA A N 1
ATOM 664 C CA . ALA A 1 83 ? -16.712 -14.162 -0.444 1.00 47.69 83 ALA A CA 1
ATOM 665 C C . ALA A 1 83 ? -16.846 -14.622 1.017 1.00 47.69 83 ALA A C 1
ATOM 667 O O . ALA A 1 83 ? -16.728 -15.813 1.246 1.00 47.69 83 ALA A O 1
ATOM 668 N N . GLU A 1 84 ? -17.058 -13.673 1.942 1.00 55.16 84 GLU A N 1
ATOM 669 C CA . GLU A 1 84 ? -17.489 -13.837 3.352 1.00 55.16 84 GLU A CA 1
ATOM 670 C C . GLU A 1 84 ? -16.633 -14.799 4.220 1.00 55.16 84 GLU A C 1
ATOM 672 O O . GLU A 1 84 ? -16.434 -15.961 3.917 1.00 55.16 84 GLU A O 1
ATOM 677 N N . GLU A 1 85 ? -15.994 -14.342 5.297 1.00 45.12 85 GLU A N 1
ATOM 678 C CA . GLU A 1 85 ? -16.539 -14.446 6.660 1.00 45.12 85 GLU A CA 1
ATOM 679 C C . GLU A 1 85 ? -15.848 -13.394 7.548 1.00 45.12 85 GLU A C 1
ATOM 681 O O . GLU A 1 85 ? -14.789 -13.625 8.132 1.00 45.12 85 GLU A O 1
ATOM 686 N N . PHE A 1 86 ? -16.444 -12.210 7.671 1.00 46.72 86 PHE A N 1
ATOM 687 C CA . PHE A 1 86 ? -16.241 -11.404 8.872 1.00 46.72 86 PHE A CA 1
ATOM 688 C C . PHE A 1 86 ? -17.471 -11.630 9.739 1.00 46.72 86 PHE A C 1
ATOM 690 O O . PHE A 1 86 ? -18.465 -10.917 9.606 1.00 46.72 86 PHE A O 1
ATOM 697 N N . GLU A 1 87 ? -17.425 -12.647 10.602 1.00 46.75 87 GLU A N 1
ATOM 698 C CA . GLU A 1 87 ? -18.352 -12.674 11.728 1.00 46.75 87 GLU A CA 1
ATOM 699 C C . GLU A 1 87 ? -18.125 -11.387 12.536 1.00 46.75 87 GLU A C 1
ATOM 701 O O . GLU A 1 87 ? -16.984 -11.099 12.926 1.00 46.75 87 GLU A O 1
ATOM 706 N N . PRO A 1 88 ? -19.163 -10.563 12.758 1.00 39.38 88 PRO A N 1
ATOM 707 C CA . PRO A 1 88 ? -19.012 -9.396 13.600 1.00 39.38 88 PRO A CA 1
ATOM 708 C C . PRO A 1 88 ? -18.629 -9.886 14.994 1.00 39.38 88 PRO A C 1
ATOM 710 O O . PRO A 1 88 ? -19.270 -10.782 15.544 1.00 39.38 88 PRO A O 1
ATOM 713 N N . ALA A 1 89 ? -17.575 -9.298 15.561 1.00 52.97 89 ALA A N 1
ATOM 714 C CA . ALA A 1 89 ? -17.240 -9.499 16.960 1.00 52.97 89 ALA A CA 1
ATOM 715 C C . ALA A 1 89 ? -18.493 -9.190 17.790 1.00 52.97 89 ALA A C 1
ATOM 717 O O . ALA A 1 89 ? -18.952 -8.047 17.831 1.00 52.97 89 ALA A O 1
ATOM 718 N N . VAL A 1 90 ? -19.077 -10.236 18.374 1.00 48.34 90 VAL A N 1
ATOM 719 C CA . VAL A 1 90 ? -20.211 -10.122 19.286 1.00 48.34 90 VAL A CA 1
ATOM 720 C C . VAL A 1 90 ? -19.768 -9.230 20.445 1.00 48.34 90 VAL A C 1
ATOM 722 O O . VAL A 1 90 ? -18.742 -9.496 21.075 1.00 48.34 90 VAL A O 1
ATOM 725 N N . VAL A 1 91 ? -20.517 -8.142 20.636 1.00 48.34 91 VAL A N 1
ATOM 726 C CA . VAL A 1 91 ? -20.372 -7.154 21.718 1.00 48.34 91 VAL A CA 1
ATOM 727 C C . VAL A 1 91 ? -20.612 -7.804 23.074 1.00 48.34 91 VAL A C 1
ATOM 729 O O . VAL A 1 91 ? -21.588 -8.582 23.178 1.00 48.34 91 VAL A O 1
#